Protein AF-A0A3M1GFL3-F1 (afdb_monomer)

Foldseek 3Di:
DQDPVNVLQLVLQCQQVVVQCVSPSVVSVVVSVVLCVVCDPDPDDSNVVSQVVSCVVPVDGGLEAEEEEECDVAQPRSLVRLLVSCVVCQVRLEYEYEYEYDDQPPPVCCVDPVSVVSNVSVVVSVVSSVVSCVVSHDPRHHYHYHYD

Structure (mmCIF, N/CA/C/O backbone):
data_AF-A0A3M1GFL3-F1
#
_entry.id   AF-A0A3M1GFL3-F1
#
loop_
_atom_site.group_PDB
_atom_site.id
_atom_site.type_symbol
_atom_site.label_atom_id
_atom_site.label_alt_id
_atom_site.label_comp_id
_atom_site.label_asym_id
_atom_site.label_entity_id
_atom_site.label_seq_id
_atom_site.pdbx_PDB_ins_code
_atom_site.Cartn_x
_atom_site.Cartn_y
_atom_site.Cartn_z
_atom_site.occupancy
_atom_site.B_iso_or_equiv
_atom_site.auth_seq_id
_atom_site.auth_comp_id
_atom_site.auth_asym_id
_atom_site.auth_atom_id
_atom_site.pdbx_PDB_model_num
ATOM 1 N N . MET A 1 1 ? 16.075 11.816 -3.966 1.00 51.72 1 MET A N 1
ATOM 2 C CA . MET A 1 1 ? 15.161 11.028 -4.825 1.00 51.72 1 MET A CA 1
ATOM 3 C C . MET A 1 1 ? 14.302 10.171 -3.915 1.00 51.72 1 MET A C 1
ATOM 5 O O . MET A 1 1 ? 14.871 9.517 -3.051 1.00 51.72 1 MET A O 1
ATOM 9 N N . THR A 1 2 ? 12.978 10.210 -4.059 1.00 66.69 2 THR A N 1
ATOM 10 C CA . THR A 1 2 ? 12.059 9.426 -3.220 1.00 66.69 2 THR A CA 1
ATOM 11 C C . THR A 1 2 ? 12.123 7.951 -3.616 1.00 66.69 2 THR A C 1
ATOM 13 O O . THR A 1 2 ? 11.971 7.627 -4.793 1.00 66.69 2 THR A O 1
ATOM 16 N N . THR A 1 3 ? 12.389 7.051 -2.671 1.00 82.81 3 THR A N 1
ATOM 17 C CA . THR A 1 3 ? 12.486 5.608 -2.944 1.00 82.81 3 THR A CA 1
ATOM 18 C C . THR A 1 3 ? 11.098 4.974 -3.080 1.00 82.81 3 THR A C 1
ATOM 20 O O . THR A 1 3 ? 10.107 5.496 -2.565 1.00 82.81 3 THR A O 1
ATOM 23 N N . ARG A 1 4 ? 11.003 3.804 -3.731 1.00 78.75 4 ARG A N 1
ATOM 24 C CA . ARG A 1 4 ? 9.734 3.053 -3.820 1.00 78.75 4 ARG A CA 1
ATOM 25 C C . ARG A 1 4 ? 9.141 2.737 -2.444 1.00 78.75 4 ARG A C 1
ATOM 27 O O . ARG A 1 4 ? 7.926 2.801 -2.273 1.00 78.75 4 ARG A O 1
ATOM 34 N N . ALA A 1 5 ? 10.007 2.451 -1.472 1.00 80.69 5 ALA A N 1
ATOM 35 C CA . ALA A 1 5 ? 9.620 2.222 -0.087 1.00 80.69 5 ALA A CA 1
ATOM 36 C C . ALA A 1 5 ? 9.036 3.490 0.557 1.00 80.69 5 ALA A C 1
ATOM 38 O O . ALA A 1 5 ? 8.033 3.409 1.256 1.00 80.69 5 ALA A O 1
ATOM 39 N N . GLN A 1 6 ? 9.601 4.673 0.291 1.00 85.12 6 GLN A N 1
ATOM 40 C CA . GLN A 1 6 ? 9.045 5.939 0.786 1.00 85.12 6 GLN A CA 1
ATOM 41 C C . GLN A 1 6 ? 7.652 6.220 0.208 1.00 85.12 6 GLN A C 1
ATOM 43 O O . GLN A 1 6 ? 6.753 6.598 0.954 1.00 85.12 6 GLN A O 1
ATOM 48 N N . ILE A 1 7 ? 7.435 5.959 -1.085 1.00 86.38 7 ILE A N 1
ATOM 49 C CA . ILE A 1 7 ? 6.106 6.083 -1.710 1.00 86.38 7 ILE A CA 1
ATOM 50 C C . ILE A 1 7 ? 5.105 5.122 -1.050 1.00 86.38 7 ILE A C 1
ATOM 52 O O . ILE A 1 7 ? 3.997 5.527 -0.698 1.00 86.38 7 ILE A O 1
ATOM 56 N N . ALA A 1 8 ? 5.506 3.871 -0.803 1.00 85.19 8 ALA A N 1
ATOM 57 C CA . ALA A 1 8 ? 4.661 2.902 -0.109 1.00 85.19 8 ALA A CA 1
ATOM 58 C C . ALA A 1 8 ? 4.287 3.349 1.312 1.00 85.19 8 ALA A C 1
ATOM 60 O O . ALA A 1 8 ? 3.123 3.243 1.699 1.00 85.19 8 ALA A O 1
ATOM 61 N N . ARG A 1 9 ? 5.238 3.918 2.066 1.00 89.12 9 ARG A N 1
ATOM 62 C CA . ARG A 1 9 ? 4.989 4.479 3.407 1.00 89.12 9 ARG A CA 1
ATOM 63 C C . ARG A 1 9 ? 3.979 5.631 3.362 1.00 89.12 9 ARG A C 1
ATOM 65 O O . ARG A 1 9 ? 3.076 5.666 4.194 1.00 89.12 9 ARG A O 1
ATOM 72 N N . LEU A 1 10 ? 4.073 6.526 2.376 1.00 90.50 10 LEU A N 1
ATOM 73 C CA . LEU A 1 10 ? 3.114 7.626 2.205 1.00 90.50 10 LEU A CA 1
ATOM 74 C C . LEU A 1 10 ? 1.700 7.114 1.920 1.00 90.50 10 LEU A C 1
ATOM 76 O O . LEU A 1 10 ? 0.745 7.556 2.556 1.00 90.50 10 LEU A O 1
ATOM 80 N N . HIS A 1 11 ? 1.555 6.150 1.008 1.00 88.19 11 HIS A N 1
ATOM 81 C CA . HIS A 1 11 ? 0.245 5.578 0.693 1.00 88.19 11 HIS A CA 1
ATOM 82 C C . HIS A 1 11 ? -0.341 4.753 1.841 1.00 88.19 11 HIS A C 1
ATOM 84 O O . HIS A 1 11 ? -1.561 4.752 2.005 1.00 88.19 11 HIS A O 1
ATOM 90 N N . LEU A 1 12 ? 0.493 4.100 2.654 1.00 88.00 12 LEU A N 1
ATOM 91 C CA . LEU A 1 12 ? 0.058 3.453 3.890 1.00 88.00 12 LEU A CA 1
ATOM 92 C C . LEU A 1 12 ? -0.575 4.476 4.839 1.00 88.00 12 LEU A C 1
ATOM 94 O O . LEU A 1 12 ? -1.718 4.289 5.254 1.00 88.00 12 LEU A O 1
ATOM 98 N N . VAL A 1 13 ? 0.144 5.559 5.151 1.00 88.81 13 VAL A N 1
ATOM 99 C CA . VAL A 1 13 ? -0.349 6.620 6.044 1.00 88.81 13 VAL A CA 1
ATOM 100 C C . VAL A 1 13 ? -1.623 7.240 5.478 1.00 88.81 13 VAL A C 1
ATOM 102 O O . VAL A 1 13 ? -2.620 7.330 6.186 1.00 88.81 13 VAL A O 1
ATOM 105 N N . ASN A 1 14 ? -1.627 7.579 4.188 1.00 89.75 14 ASN A N 1
ATOM 106 C CA . ASN A 1 14 ? -2.776 8.194 3.528 1.00 89.75 14 ASN A CA 1
ATOM 107 C C . ASN A 1 14 ? -4.013 7.286 3.479 1.00 89.75 14 ASN A C 1
ATOM 109 O O . ASN A 1 14 ? -5.136 7.775 3.488 1.00 89.75 14 ASN A O 1
ATOM 113 N N . SER A 1 15 ? -3.815 5.968 3.382 1.00 86.56 15 SER A N 1
ATOM 114 C CA . SER A 1 15 ? -4.928 5.017 3.336 1.00 86.56 15 SER A CA 1
ATOM 115 C C . SER A 1 15 ? -5.481 4.753 4.729 1.00 86.56 15 SER A C 1
ATOM 117 O O . SER A 1 15 ? -6.688 4.753 4.908 1.00 86.56 15 SER A O 1
ATOM 119 N N . VAL A 1 16 ? -4.615 4.525 5.720 1.00 85.69 16 VAL A N 1
ATOM 120 C CA . VAL A 1 16 ? -5.052 4.151 7.073 1.00 85.69 16 VAL A CA 1
ATOM 121 C C . VAL A 1 16 ? -5.551 5.363 7.862 1.00 85.69 16 VAL A C 1
ATOM 123 O O . VAL A 1 16 ? -6.465 5.220 8.665 1.00 85.69 16 VAL A O 1
ATOM 126 N N . LEU A 1 17 ? -4.986 6.551 7.636 1.00 87.69 17 LEU A N 1
ATOM 127 C CA . LEU A 1 17 ? -5.392 7.805 8.278 1.00 87.69 17 LEU A CA 1
ATOM 128 C C . LEU A 1 17 ? -6.171 8.712 7.315 1.00 87.69 17 LEU A C 1
ATOM 130 O O . LEU A 1 17 ? -6.073 9.934 7.410 1.00 87.69 17 LEU A O 1
ATOM 134 N N . ASP A 1 18 ? -6.952 8.126 6.404 1.00 87.38 18 ASP A N 1
ATOM 135 C CA . ASP A 1 18 ? -7.719 8.858 5.385 1.00 87.38 18 ASP A CA 1
ATOM 136 C C . ASP A 1 18 ? -8.634 9.943 5.977 1.00 87.38 18 ASP A C 1
ATOM 138 O O . ASP A 1 18 ? -8.750 11.036 5.427 1.00 87.38 18 ASP A O 1
ATOM 142 N N . HIS A 1 19 ? -9.220 9.681 7.144 1.00 84.81 19 HIS A N 1
ATOM 143 C CA . HIS A 1 19 ? -10.034 10.629 7.902 1.00 84.81 19 HIS A CA 1
ATOM 144 C C . HIS A 1 19 ? -9.272 11.884 8.366 1.00 84.81 19 HIS A C 1
ATOM 146 O O . HIS A 1 19 ? -9.906 12.904 8.623 1.00 84.81 19 HIS A O 1
ATOM 152 N N . LEU A 1 20 ? -7.939 11.824 8.487 1.00 86.19 20 LEU A N 1
ATOM 153 C CA . LEU A 1 20 ? -7.084 12.971 8.825 1.00 86.19 20 LEU A CA 1
ATOM 154 C C . LEU A 1 20 ? -6.469 13.610 7.584 1.00 86.19 20 LEU A C 1
ATOM 156 O O . LEU A 1 20 ? -6.306 14.826 7.542 1.00 86.19 20 LEU A O 1
ATOM 160 N N . THR A 1 21 ? -6.088 12.802 6.594 1.00 88.44 21 THR A N 1
ATOM 161 C CA . THR A 1 21 ? -5.393 13.300 5.403 1.00 88.44 21 THR A CA 1
ATOM 162 C C . THR A 1 21 ? -6.344 13.784 4.319 1.00 88.44 21 THR A C 1
ATOM 164 O O . THR A 1 21 ? -5.910 14.498 3.425 1.00 88.44 21 THR A O 1
ATOM 167 N N . GLY A 1 22 ? -7.617 13.380 4.329 1.00 84.56 22 GLY A N 1
ATOM 168 C CA . GLY A 1 22 ? -8.539 13.665 3.227 1.00 84.56 22 GLY A CA 1
ATOM 169 C C . GLY A 1 22 ? -8.053 13.105 1.885 1.00 84.56 22 GLY A C 1
ATOM 170 O O . GLY A 1 22 ? -8.362 13.665 0.838 1.00 84.56 22 GLY A O 1
ATOM 171 N N . HIS A 1 23 ? -7.260 12.028 1.919 1.00 82.75 23 HIS A N 1
ATOM 172 C CA . HIS A 1 23 ? -6.525 11.466 0.781 1.00 82.75 23 HIS A CA 1
ATOM 173 C C . HIS A 1 23 ? -5.380 12.338 0.217 1.00 82.75 23 HIS A C 1
ATOM 175 O O . HIS A 1 23 ? -4.830 11.997 -0.835 1.00 82.75 23 HIS A O 1
ATOM 181 N N . ASP A 1 24 ? -4.957 13.394 0.918 1.00 88.94 24 ASP A N 1
ATOM 182 C CA . ASP A 1 24 ? -3.834 14.253 0.530 1.00 88.94 24 ASP A CA 1
ATOM 183 C C . ASP A 1 24 ? -2.468 13.647 0.918 1.00 88.94 24 ASP A C 1
ATOM 185 O O . ASP A 1 24 ? -2.136 13.459 2.094 1.00 88.94 24 ASP A O 1
ATOM 189 N N . LEU A 1 25 ? -1.631 13.377 -0.093 1.00 89.00 25 LEU A N 1
ATOM 190 C CA . LEU A 1 25 ? -0.279 12.842 0.090 1.00 89.00 25 LEU A CA 1
ATOM 191 C C . LEU A 1 25 ? 0.684 13.826 0.770 1.00 89.00 25 LEU A C 1
ATOM 193 O O . LEU A 1 25 ? 1.637 13.381 1.410 1.00 89.00 25 LEU A O 1
ATOM 197 N N . TYR A 1 26 ? 0.453 15.136 0.67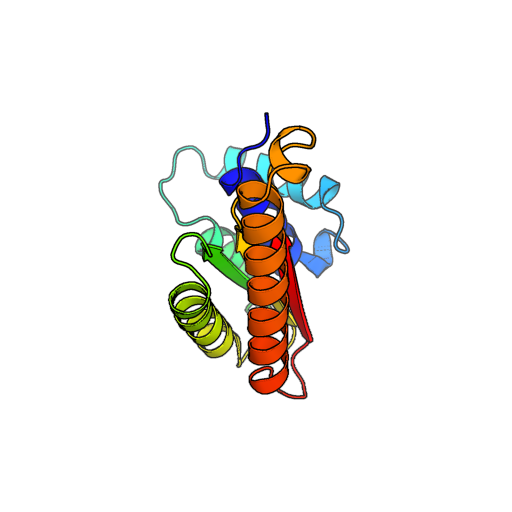0 1.00 90.62 26 TYR A N 1
ATOM 198 C CA . TYR A 1 26 ? 1.238 16.134 1.393 1.00 90.62 26 TYR A CA 1
ATOM 199 C C . TYR A 1 26 ? 0.977 16.043 2.900 1.00 90.62 26 TYR A C 1
ATOM 201 O O . TYR A 1 26 ? 1.919 15.986 3.693 1.00 90.62 26 TYR A O 1
ATOM 209 N N . LEU A 1 27 ? -0.293 15.946 3.305 1.00 90.19 27 LEU A N 1
ATOM 210 C CA . LEU A 1 27 ? -0.651 15.744 4.711 1.00 90.19 27 LEU A CA 1
ATOM 211 C C . LEU A 1 27 ? -0.158 14.388 5.219 1.00 90.19 27 LEU A C 1
ATOM 213 O O . LEU A 1 27 ? 0.383 14.307 6.323 1.00 90.19 27 LEU A O 1
ATOM 217 N N . ALA A 1 28 ? -0.254 13.343 4.395 1.00 91.75 28 ALA A N 1
ATOM 218 C CA . ALA A 1 28 ? 0.325 12.043 4.718 1.00 91.75 28 ALA A CA 1
ATOM 219 C C . ALA A 1 28 ? 1.844 12.126 4.945 1.00 91.75 28 ALA A C 1
ATOM 221 O O . ALA A 1 28 ? 2.349 11.491 5.867 1.00 91.75 28 ALA A O 1
ATOM 222 N N . ALA A 1 29 ? 2.568 12.937 4.165 1.00 90.81 29 ALA A N 1
ATOM 223 C CA . ALA A 1 29 ? 3.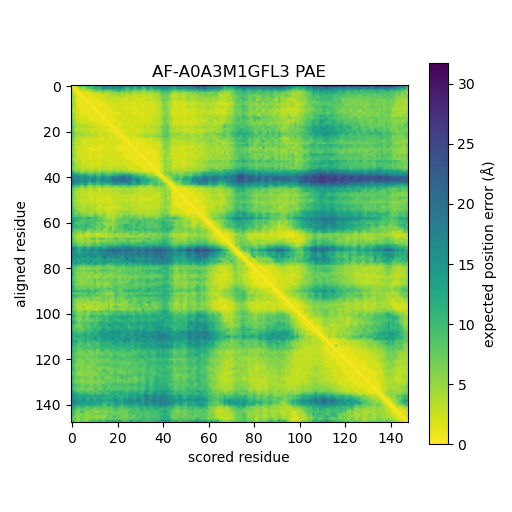997 13.165 4.369 1.00 90.81 29 ALA A CA 1
ATOM 224 C C . ALA A 1 29 ? 4.287 13.860 5.705 1.00 90.81 29 ALA A C 1
ATOM 226 O O . ALA A 1 29 ? 5.182 13.431 6.427 1.00 90.81 29 ALA A O 1
ATOM 227 N N . LYS A 1 30 ? 3.495 14.869 6.087 1.00 92.50 30 LYS A N 1
ATOM 228 C CA . LYS A 1 30 ? 3.650 15.550 7.383 1.00 92.50 30 LYS A CA 1
ATOM 229 C C . LYS A 1 30 ? 3.332 14.661 8.576 1.00 92.50 30 LYS A C 1
ATOM 231 O O . LYS A 1 30 ? 4.057 14.691 9.569 1.00 92.50 30 LYS A O 1
ATOM 236 N N . LEU A 1 31 ? 2.306 13.825 8.467 1.00 89.56 31 LEU A N 1
ATOM 237 C CA . LEU A 1 31 ? 2.023 12.818 9.486 1.00 89.56 31 LEU A CA 1
ATOM 238 C C . LEU A 1 31 ? 3.132 11.769 9.560 1.00 89.56 31 LEU A C 1
ATOM 240 O O . LEU A 1 31 ? 3.524 11.393 10.660 1.00 89.56 31 LEU A O 1
ATOM 244 N N . LEU A 1 32 ? 3.666 11.326 8.419 1.00 90.38 32 LEU A N 1
ATOM 245 C CA . LEU A 1 32 ? 4.773 10.375 8.383 1.00 90.38 32 LEU A CA 1
ATOM 246 C C . LEU A 1 32 ? 6.030 10.946 9.054 1.00 90.38 32 LEU A C 1
ATOM 248 O O . LEU A 1 32 ? 6.604 10.264 9.895 1.00 90.38 32 LEU A O 1
ATOM 252 N N . GLU A 1 33 ? 6.405 12.195 8.755 1.00 89.62 33 GLU A N 1
ATOM 253 C CA . GLU A 1 33 ? 7.514 12.901 9.419 1.00 89.62 33 GLU A CA 1
ATOM 254 C C . GLU A 1 33 ? 7.319 12.931 10.947 1.00 89.62 33 GLU A C 1
ATOM 256 O O . GLU A 1 33 ? 8.228 12.586 11.702 1.00 89.62 33 GLU A O 1
ATOM 261 N N . GLY A 1 34 ? 6.119 13.298 11.414 1.00 87.62 34 GLY A N 1
ATOM 262 C CA . GLY A 1 34 ? 5.803 13.350 12.844 1.00 87.62 34 GLY A CA 1
ATOM 263 C C . GLY A 1 34 ? 5.823 11.976 13.520 1.00 87.62 34 GLY A C 1
ATOM 264 O O . GLY A 1 34 ? 6.322 11.840 14.636 1.00 87.62 34 GLY A O 1
ATOM 265 N N . ILE A 1 35 ? 5.322 10.946 12.835 1.00 86.38 35 ILE A N 1
ATOM 266 C CA . ILE A 1 35 ? 5.361 9.557 13.301 1.00 86.38 35 ILE A CA 1
ATOM 267 C C . ILE A 1 35 ? 6.809 9.077 13.421 1.00 86.38 35 ILE A C 1
ATOM 269 O O . ILE A 1 35 ? 7.188 8.544 14.459 1.00 86.38 35 ILE A O 1
ATOM 273 N N . GLU A 1 36 ? 7.627 9.281 12.390 1.00 86.75 36 GLU A N 1
ATOM 274 C CA . GLU A 1 36 ? 9.035 8.873 12.385 1.00 86.75 36 GLU A CA 1
ATOM 275 C C . GLU A 1 36 ? 9.830 9.591 13.483 1.00 86.75 36 GLU A C 1
ATOM 277 O O . GLU A 1 36 ? 10.611 8.956 14.192 1.00 86.75 36 GLU A O 1
ATOM 282 N N . ALA A 1 37 ? 9.566 10.883 13.701 1.00 85.50 37 ALA A N 1
ATOM 283 C CA . ALA A 1 37 ? 10.173 11.646 14.788 1.00 85.50 37 ALA A CA 1
ATOM 284 C C . ALA A 1 37 ? 9.763 11.132 16.181 1.00 85.50 37 ALA A C 1
ATOM 286 O O . ALA A 1 37 ? 10.597 11.075 17.082 1.00 85.50 37 ALA A O 1
ATOM 287 N N . ALA A 1 38 ? 8.497 10.742 16.366 1.00 82.25 38 ALA A N 1
ATOM 288 C CA . ALA A 1 38 ? 7.986 10.254 17.647 1.00 82.25 38 ALA A CA 1
ATOM 289 C C . ALA A 1 38 ? 8.440 8.823 17.982 1.00 82.25 38 ALA A C 1
ATOM 291 O O . ALA A 1 38 ? 8.576 8.470 19.152 1.00 82.25 38 ALA A O 1
ATOM 292 N N . VAL A 1 39 ? 8.642 7.992 16.960 1.00 78.81 39 VAL A N 1
ATOM 293 C CA . VAL A 1 39 ? 8.965 6.563 17.095 1.00 78.81 39 VAL A CA 1
ATOM 294 C C . VAL A 1 39 ? 10.476 6.317 17.144 1.00 78.81 39 VAL A C 1
ATOM 296 O O . VAL A 1 39 ? 10.926 5.325 17.720 1.00 78.81 39 VAL A O 1
ATOM 299 N N . GLY A 1 40 ? 11.279 7.225 16.583 1.00 69.25 40 GLY A N 1
ATOM 300 C CA . GLY A 1 40 ? 12.730 7.074 16.500 1.00 69.25 40 GLY A CA 1
ATOM 301 C C . GLY A 1 40 ? 13.150 5.891 15.616 1.00 69.25 40 GLY A C 1
ATOM 302 O O . GLY A 1 40 ? 12.399 5.440 14.754 1.00 69.25 40 GLY A O 1
ATOM 303 N N . ASN A 1 41 ? 14.353 5.348 15.841 1.00 57.88 41 ASN A N 1
ATOM 304 C CA . ASN A 1 41 ? 14.913 4.213 15.081 1.00 57.88 41 ASN A CA 1
ATOM 305 C C . ASN A 1 41 ? 14.239 2.857 15.383 1.00 57.88 41 ASN A C 1
ATOM 307 O O . ASN A 1 41 ? 14.861 1.809 15.188 1.00 57.88 41 ASN A O 1
ATOM 311 N N . ALA A 1 42 ? 13.011 2.836 15.908 1.00 55.16 42 ALA A N 1
ATOM 312 C CA . ALA A 1 42 ? 12.346 1.578 16.204 1.00 55.16 42 ALA A CA 1
ATOM 313 C C . ALA A 1 42 ? 12.148 0.787 14.902 1.00 55.16 42 ALA A C 1
ATOM 315 O O . ALA A 1 42 ? 11.559 1.271 13.937 1.00 55.16 42 ALA A O 1
ATOM 316 N N . SER A 1 43 ? 12.614 -0.459 14.898 1.00 55.75 43 SER A N 1
ATOM 317 C CA . SER A 1 43 ? 12.434 -1.438 13.818 1.00 55.75 43 SER A CA 1
ATOM 318 C C . SER A 1 43 ? 10.982 -1.917 13.670 1.00 55.75 43 SER A C 1
ATOM 320 O O . SER A 1 43 ? 10.726 -2.933 13.022 1.00 55.75 43 SER A O 1
ATOM 322 N N . GLU A 1 44 ? 10.022 -1.215 14.277 1.00 64.19 44 GLU A N 1
ATOM 323 C CA . GLU A 1 44 ? 8.614 -1.568 14.198 1.00 64.19 44 GLU A CA 1
ATOM 324 C C . GLU A 1 44 ? 8.095 -1.431 12.766 1.00 64.19 44 GLU A C 1
ATOM 326 O O . GLU A 1 44 ? 8.377 -0.475 12.038 1.00 64.19 44 GLU A O 1
ATOM 331 N N . ASN A 1 45 ? 7.283 -2.409 12.372 1.00 81.19 45 ASN A N 1
ATOM 332 C CA . ASN A 1 45 ? 6.568 -2.379 11.113 1.00 81.19 45 ASN A CA 1
ATOM 333 C C . ASN A 1 45 ? 5.634 -1.160 11.102 1.00 81.19 45 ASN A C 1
ATOM 335 O O . ASN A 1 45 ? 4.646 -1.116 11.838 1.00 81.19 45 ASN A O 1
ATOM 339 N N . LEU A 1 46 ? 5.931 -0.179 10.244 1.00 82.00 46 LEU A N 1
ATOM 340 C CA . LEU A 1 46 ? 5.153 1.056 10.125 1.00 82.00 46 LEU A CA 1
ATOM 341 C C . LEU A 1 46 ? 3.648 0.781 9.954 1.00 82.00 46 LEU A C 1
ATOM 343 O O . LEU A 1 46 ? 2.831 1.530 10.479 1.00 82.00 46 LEU A O 1
ATOM 347 N N . GLY A 1 47 ? 3.266 -0.308 9.276 1.00 80.69 47 GLY A N 1
ATOM 348 C CA . GLY A 1 47 ? 1.863 -0.700 9.114 1.00 80.69 47 GLY A CA 1
ATOM 349 C C . GLY A 1 47 ? 1.150 -0.961 10.440 1.00 80.69 47 GLY A C 1
ATOM 350 O O . GLY A 1 47 ? 0.046 -0.464 10.664 1.00 80.69 47 GLY A O 1
ATOM 351 N N . GLU A 1 48 ? 1.794 -1.696 11.343 1.00 82.31 48 GLU A N 1
ATOM 352 C CA . GLU A 1 48 ? 1.258 -1.976 12.678 1.00 82.31 48 GLU A CA 1
ATOM 353 C C . GLU A 1 48 ? 1.225 -0.715 13.530 1.00 82.31 48 GLU A C 1
ATOM 355 O O . GLU A 1 48 ? 0.261 -0.467 14.257 1.00 82.31 48 GLU A O 1
ATOM 360 N N . LEU A 1 49 ? 2.253 0.121 13.407 1.00 85.44 49 LEU A N 1
ATOM 361 C CA . LEU A 1 49 ? 2.321 1.368 14.140 1.00 85.44 49 LEU A CA 1
ATOM 362 C C . LEU A 1 49 ? 1.190 2.326 13.760 1.00 85.44 49 LEU A C 1
ATOM 364 O O . LEU A 1 49 ? 0.488 2.820 14.643 1.00 85.44 49 LEU A O 1
ATOM 368 N N . VAL A 1 50 ? 0.974 2.541 12.463 1.00 85.81 50 VAL A N 1
ATOM 369 C 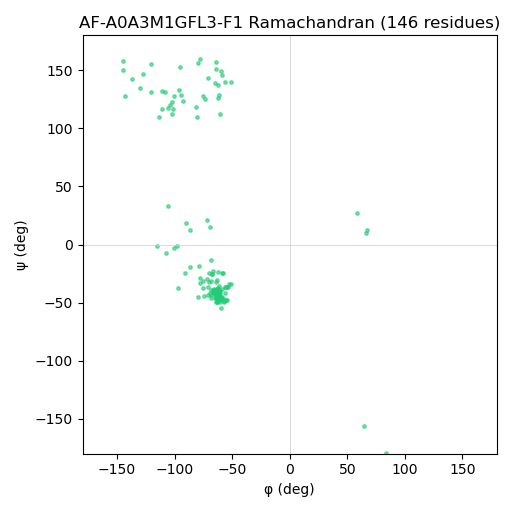CA . VAL A 1 50 ? -0.102 3.403 11.961 1.00 85.81 50 VAL A CA 1
ATOM 370 C C . VAL A 1 50 ? -1.471 2.830 12.351 1.00 85.81 50 VAL A C 1
ATOM 372 O O . VAL A 1 50 ? -2.347 3.583 12.775 1.00 85.81 50 VAL A O 1
ATOM 375 N N . ALA A 1 51 ? -1.652 1.505 12.314 1.00 83.12 51 ALA A N 1
ATOM 376 C CA . ALA A 1 51 ? -2.888 0.865 12.769 1.00 83.12 51 ALA A CA 1
ATOM 377 C C . ALA A 1 51 ? -3.144 1.064 14.276 1.00 83.12 51 ALA A C 1
ATOM 379 O O . ALA A 1 51 ? -4.269 1.370 14.679 1.00 83.12 51 ALA A O 1
ATOM 380 N N . ARG A 1 52 ? -2.110 0.940 15.119 1.00 83.69 52 ARG A N 1
ATOM 381 C CA . ARG A 1 52 ? -2.214 1.221 16.563 1.00 83.69 52 ARG A CA 1
ATOM 382 C C . ARG A 1 52 ? -2.500 2.695 16.830 1.00 83.69 52 ARG A C 1
ATOM 384 O O . ARG A 1 52 ? -3.300 3.000 17.711 1.00 83.69 52 ARG A O 1
ATOM 391 N N . LEU A 1 53 ? -1.880 3.603 16.078 1.00 84.62 53 LEU A N 1
ATOM 392 C CA . LEU A 1 53 ? -2.119 5.041 16.195 1.00 84.62 53 LEU A CA 1
ATOM 393 C C . LEU A 1 53 ? -3.565 5.389 15.828 1.00 84.62 53 LEU A C 1
ATOM 395 O O . LEU A 1 53 ? -4.236 6.062 16.605 1.00 84.62 53 LEU A O 1
ATOM 399 N N . HIS A 1 54 ? -4.084 4.842 14.726 1.00 86.44 54 HIS A N 1
ATOM 400 C CA . HIS A 1 54 ? -5.500 4.959 14.373 1.00 86.44 54 HIS A CA 1
ATOM 401 C C . HIS A 1 54 ? -6.406 4.470 15.511 1.00 86.44 54 HIS A C 1
ATOM 403 O O . HIS A 1 54 ? -7.352 5.156 15.897 1.00 86.44 54 HIS A O 1
ATOM 409 N N . HIS A 1 55 ? -6.107 3.298 16.080 1.00 85.56 55 HIS A N 1
ATOM 410 C CA . HIS A 1 55 ? -6.892 2.754 17.184 1.00 85.56 55 HIS A CA 1
ATOM 411 C C . HIS A 1 55 ? -6.881 3.658 18.420 1.00 85.56 55 HIS A C 1
ATOM 413 O O . HIS A 1 55 ? -7.928 3.860 19.026 1.00 85.56 55 HIS A O 1
ATOM 419 N N . ARG A 1 56 ? -5.734 4.253 18.766 1.00 85.62 56 ARG A N 1
ATOM 420 C CA . ARG A 1 56 ? -5.638 5.207 19.880 1.00 85.62 56 ARG A CA 1
ATOM 421 C C . ARG A 1 56 ? -6.422 6.495 19.632 1.00 85.62 56 ARG A C 1
ATOM 423 O O . ARG A 1 56 ? -7.013 7.010 20.571 1.00 85.62 56 ARG A O 1
ATOM 430 N N . LEU A 1 57 ? -6.428 7.007 18.401 1.00 83.75 57 LEU A N 1
ATOM 431 C CA . LEU A 1 57 ? -7.117 8.257 18.064 1.00 83.75 57 LEU A CA 1
ATOM 432 C C . LEU A 1 57 ? -8.637 8.096 17.976 1.00 83.75 57 LEU A C 1
ATOM 434 O O . LEU A 1 57 ? -9.368 8.997 18.372 1.00 83.75 57 LEU A O 1
ATOM 438 N N . LEU A 1 58 ? -9.114 6.962 17.456 1.00 84.56 58 LEU A N 1
ATOM 439 C CA . LEU A 1 58 ? -10.533 6.765 17.141 1.00 84.56 58 LEU A CA 1
ATOM 440 C C . LEU A 1 58 ? -11.226 5.678 17.972 1.00 84.56 58 LEU A C 1
ATOM 442 O O . LEU A 1 58 ? -12.408 5.415 17.762 1.00 84.56 58 LEU A O 1
ATOM 446 N N . GLY A 1 59 ? -10.511 4.994 18.867 1.00 83.88 59 GLY A N 1
ATOM 447 C CA . GLY A 1 59 ? -11.055 3.912 19.697 1.00 83.88 59 GLY A CA 1
ATOM 448 C C . GLY A 1 59 ? -11.484 2.661 18.918 1.00 83.88 59 GLY A C 1
ATOM 449 O O . GLY A 1 59 ? -12.129 1.777 19.473 1.00 83.88 59 GLY A O 1
ATOM 450 N N . ARG A 1 60 ? -11.148 2.561 17.624 1.00 81.00 60 ARG A N 1
ATOM 451 C CA . ARG A 1 60 ? -11.593 1.485 16.720 1.00 81.00 60 ARG A CA 1
ATOM 452 C C . ARG A 1 60 ? -10.530 1.100 15.697 1.00 81.00 60 ARG A C 1
ATOM 454 O O . ARG A 1 60 ? -9.610 1.872 15.428 1.00 81.00 60 ARG A O 1
ATOM 461 N N . ALA A 1 61 ? -10.633 -0.110 15.154 1.00 76.12 61 ALA A N 1
ATOM 462 C CA . ALA A 1 61 ? -9.744 -0.565 14.089 1.00 76.12 61 ALA A CA 1
ATOM 463 C C . ALA A 1 61 ? -9.929 0.287 12.815 1.00 76.12 61 ALA A C 1
ATOM 465 O O . ALA A 1 61 ? -11.030 0.797 12.588 1.00 76.12 61 ALA A O 1
ATOM 466 N N . PRO A 1 62 ? -8.882 0.448 11.986 1.00 78.50 62 PRO A N 1
ATOM 467 C CA . PRO A 1 62 ? -9.000 1.162 10.722 1.00 78.50 62 PRO A CA 1
ATOM 468 C C . PRO A 1 62 ? -9.999 0.482 9.789 1.00 78.50 62 PRO A C 1
ATOM 470 O O . PRO A 1 62 ? -9.920 -0.722 9.533 1.00 78.50 62 PRO A O 1
ATOM 473 N N . GLU A 1 63 ? -10.934 1.281 9.275 1.00 79.12 63 GLU A N 1
ATOM 474 C CA . GLU A 1 63 ? -11.896 0.855 8.253 1.00 79.12 63 GLU A CA 1
ATOM 475 C C . GLU A 1 63 ? -11.205 0.640 6.897 1.00 79.12 63 GLU A C 1
ATOM 477 O O . GLU A 1 63 ? -11.673 -0.142 6.068 1.00 79.12 63 GLU A O 1
ATOM 482 N N . ALA A 1 64 ? -10.070 1.309 6.685 1.00 81.69 64 ALA A N 1
ATOM 483 C CA . ALA A 1 64 ? -9.268 1.207 5.482 1.00 81.69 64 ALA A CA 1
ATOM 484 C C . ALA A 1 64 ? -8.112 0.199 5.632 1.00 81.69 64 ALA A C 1
ATOM 486 O O . ALA A 1 64 ? -7.366 0.190 6.612 1.00 81.69 64 ALA A O 1
ATOM 487 N N . GLY A 1 65 ? -7.961 -0.667 4.634 1.00 83.38 65 GLY A N 1
ATOM 488 C CA . GLY A 1 65 ? -6.869 -1.615 4.475 1.00 83.38 65 GLY A CA 1
ATOM 489 C C . GLY A 1 65 ? -5.762 -1.074 3.585 1.00 83.38 65 GLY A C 1
ATOM 490 O O . GLY A 1 65 ? -6.002 -0.276 2.680 1.00 83.38 65 GLY A O 1
ATOM 491 N N . PHE A 1 66 ? -4.547 -1.562 3.813 1.00 86.62 66 PH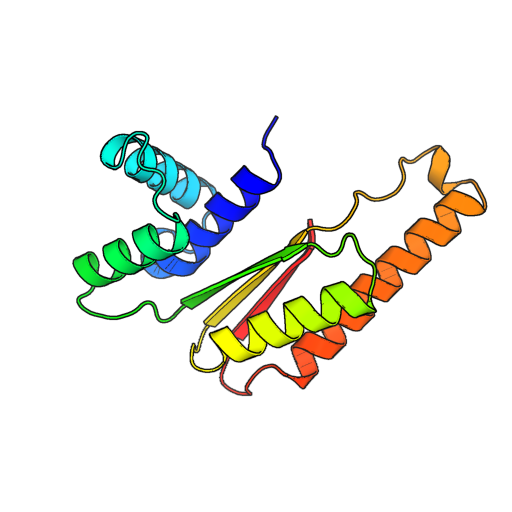E A N 1
ATOM 492 C CA . PHE A 1 66 ? -3.405 -1.298 2.952 1.00 86.62 66 PHE A CA 1
ATOM 493 C C . PHE A 1 66 ? -2.604 -2.581 2.723 1.00 86.62 66 PHE A C 1
ATOM 495 O O . PHE A 1 66 ? -2.436 -3.392 3.638 1.00 86.62 66 PHE A O 1
ATOM 502 N N . ALA A 1 67 ? -2.095 -2.763 1.508 1.00 85.44 67 ALA A N 1
ATOM 503 C CA . ALA A 1 67 ? -1.076 -3.757 1.201 1.00 85.44 67 ALA A CA 1
ATOM 504 C C . ALA A 1 67 ? -0.116 -3.230 0.134 1.00 85.44 67 ALA A C 1
ATOM 506 O O . ALA A 1 67 ? -0.511 -2.460 -0.738 1.00 85.44 67 ALA A O 1
ATOM 507 N N . TRP A 1 68 ? 1.129 -3.691 0.192 1.00 84.19 68 TRP A N 1
ATOM 508 C CA . TRP A 1 68 ? 2.146 -3.431 -0.816 1.00 84.19 68 TRP A CA 1
ATOM 509 C C . TRP A 1 68 ? 2.621 -4.767 -1.394 1.00 84.19 68 TRP A C 1
ATOM 511 O O . TRP A 1 68 ? 2.884 -5.701 -0.634 1.00 84.19 68 TRP A O 1
ATOM 521 N N . CYS A 1 69 ? 2.660 -4.864 -2.721 1.00 80.81 69 CYS A N 1
ATOM 522 C CA . CYS A 1 69 ? 3.110 -6.036 -3.469 1.00 80.81 69 CYS A CA 1
ATOM 523 C C . CYS A 1 69 ? 4.172 -5.628 -4.492 1.00 80.81 69 CYS A C 1
ATOM 525 O O . CYS A 1 69 ? 4.078 -4.547 -5.084 1.00 80.81 69 CYS A O 1
ATOM 527 N N . GLU A 1 70 ? 5.131 -6.511 -4.754 1.00 76.19 70 GLU A N 1
ATOM 528 C CA . GLU A 1 70 ? 6.125 -6.315 -5.808 1.00 76.19 70 GLU A CA 1
ATOM 529 C C . GLU A 1 70 ? 5.789 -7.200 -7.010 1.00 76.19 70 GLU A C 1
ATOM 531 O O . GLU A 1 70 ? 5.724 -8.423 -6.924 1.00 76.19 70 GLU A O 1
ATOM 536 N N . ALA A 1 71 ? 5.566 -6.588 -8.173 1.00 70.38 71 ALA A N 1
ATOM 537 C CA . ALA A 1 71 ? 5.243 -7.313 -9.400 1.00 70.38 71 ALA A CA 1
ATOM 538 C C . ALA A 1 71 ? 6.488 -7.708 -10.217 1.00 70.38 71 ALA A C 1
ATOM 540 O O . ALA A 1 71 ? 6.379 -7.982 -11.413 1.00 70.38 71 ALA A O 1
ATOM 541 N N . GLU A 1 72 ? 7.675 -7.720 -9.603 1.00 61.09 72 GLU A N 1
ATOM 542 C CA . GLU A 1 72 ? 8.947 -7.945 -10.306 1.00 61.09 72 GLU A CA 1
ATOM 543 C C . GLU A 1 72 ? 9.085 -9.368 -10.871 1.00 61.09 72 GLU A C 1
ATOM 545 O O . GLU A 1 72 ? 9.754 -9.567 -11.882 1.00 61.09 72 GLU A O 1
ATOM 550 N N . ALA A 1 73 ? 8.389 -10.351 -10.294 1.00 54.69 73 ALA A N 1
ATOM 551 C CA . ALA A 1 73 ? 8.435 -11.752 -10.721 1.00 54.69 73 ALA A CA 1
ATOM 552 C C . ALA A 1 73 ? 7.442 -12.106 -11.857 1.00 54.69 73 ALA A C 1
ATOM 554 O O . ALA A 1 73 ? 7.220 -13.280 -12.161 1.00 54.69 73 ALA A O 1
ATOM 555 N N . GLY A 1 74 ? 6.841 -11.105 -12.507 1.00 58.66 74 GLY A N 1
ATOM 556 C CA . GLY A 1 74 ? 5.893 -11.299 -13.606 1.00 58.66 74 GLY A CA 1
ATOM 557 C C . GLY A 1 74 ? 4.448 -11.577 -13.155 1.00 58.66 74 GLY A C 1
ATOM 558 O O . GLY A 1 74 ? 4.146 -11.602 -11.956 1.00 58.66 74 GLY A O 1
ATOM 559 N N . PRO A 1 75 ? 3.517 -11.783 -14.110 1.00 61.28 75 PRO A N 1
ATOM 560 C CA . PRO A 1 75 ? 2.076 -11.733 -13.849 1.00 61.28 75 PRO A CA 1
ATOM 561 C C . PRO A 1 75 ? 1.581 -12.772 -12.838 1.00 61.28 75 PRO A C 1
ATOM 563 O O . PRO A 1 75 ? 0.679 -12.489 -12.053 1.00 61.28 75 PRO A O 1
ATOM 566 N N . LEU A 1 76 ? 2.165 -13.976 -12.834 1.00 58.78 76 LEU A N 1
ATOM 567 C CA . LEU A 1 76 ? 1.723 -15.083 -11.977 1.00 58.78 76 LEU A CA 1
ATOM 568 C C . LEU A 1 76 ? 2.054 -14.852 -10.496 1.00 58.78 76 LEU A C 1
ATOM 570 O O . LEU A 1 76 ? 1.200 -15.075 -9.638 1.00 58.78 76 LEU A O 1
ATOM 574 N N . PHE A 1 77 ? 3.260 -14.369 -10.197 1.00 59.84 77 PHE A N 1
ATOM 575 C CA . PHE A 1 77 ? 3.695 -14.093 -8.826 1.00 59.84 77 PHE A CA 1
ATOM 576 C C . PHE A 1 77 ? 3.033 -12.834 -8.270 1.00 59.84 77 PHE A C 1
ATOM 578 O O . PHE A 1 77 ? 2.465 -12.873 -7.178 1.00 59.84 77 PHE A O 1
ATOM 585 N N . ALA A 1 78 ? 2.977 -11.770 -9.078 1.00 66.38 78 ALA A N 1
ATOM 586 C CA . ALA A 1 78 ? 2.228 -10.563 -8.745 1.00 66.38 78 ALA A CA 1
ATOM 587 C C . ALA A 1 78 ? 0.755 -10.886 -8.447 1.00 66.38 78 ALA A C 1
ATOM 589 O O . ALA A 1 78 ? 0.158 -10.322 -7.532 1.00 66.38 78 ALA A O 1
ATOM 590 N N . ARG A 1 79 ? 0.167 -11.849 -9.173 1.00 72.56 79 ARG A N 1
ATOM 591 C CA . ARG A 1 79 ? -1.199 -12.319 -8.934 1.00 72.56 79 ARG A CA 1
ATOM 592 C C . ARG A 1 79 ? -1.332 -13.079 -7.617 1.00 72.56 79 ARG A C 1
ATOM 594 O O . ARG A 1 79 ? -2.308 -12.847 -6.915 1.00 72.56 79 ARG A O 1
ATOM 601 N N . ALA A 1 80 ? -0.407 -13.966 -7.257 1.00 80.31 80 ALA A N 1
ATOM 602 C CA . ALA A 1 80 ? -0.482 -14.698 -5.988 1.00 80.31 80 ALA A CA 1
ATOM 603 C C . ALA A 1 80 ? -0.384 -13.757 -4.773 1.00 80.31 80 ALA A C 1
ATOM 605 O O . ALA A 1 80 ? -1.183 -13.870 -3.835 1.00 80.31 80 ALA A O 1
ATOM 606 N N . GLU A 1 81 ? 0.537 -12.792 -4.814 1.00 81.06 81 GLU A N 1
ATOM 607 C CA . GLU A 1 81 ? 0.654 -11.763 -3.778 1.00 81.06 81 GLU A CA 1
ATOM 608 C C . GLU A 1 81 ? -0.573 -10.857 -3.731 1.00 81.06 81 GLU A C 1
ATOM 610 O O . GLU A 1 81 ? -1.126 -10.647 -2.651 1.00 81.06 81 GLU A O 1
ATOM 615 N N . LEU A 1 82 ? -1.054 -10.391 -4.889 1.00 81.31 82 LEU A N 1
ATOM 616 C CA . LEU A 1 82 ? -2.253 -9.562 -4.989 1.00 81.31 82 LEU A CA 1
ATOM 617 C C . LEU A 1 82 ? -3.480 -10.290 -4.436 1.00 81.31 82 LEU A C 1
ATOM 619 O O . LEU A 1 82 ? -4.213 -9.731 -3.628 1.00 81.31 82 LEU A O 1
ATOM 623 N N . LEU A 1 83 ? -3.700 -11.551 -4.812 1.00 82.88 83 LEU A N 1
ATOM 624 C CA . LEU A 1 83 ? -4.815 -12.348 -4.296 1.00 82.88 83 LEU A CA 1
ATOM 625 C C . LEU A 1 83 ? -4.703 -12.561 -2.786 1.00 82.88 83 LEU A C 1
ATOM 627 O O . LEU A 1 83 ? -5.709 -12.504 -2.079 1.00 82.88 83 LEU A O 1
ATOM 631 N N . SER A 1 84 ? -3.490 -12.773 -2.279 1.00 85.25 84 SER A N 1
ATOM 632 C CA . SER A 1 84 ? -3.241 -12.886 -0.841 1.00 85.25 84 SER A CA 1
ATOM 633 C C . SER A 1 84 ? -3.517 -11.564 -0.122 1.00 85.25 84 SER A C 1
ATOM 635 O O . SER A 1 84 ? -4.150 -11.555 0.933 1.00 85.25 84 SER A O 1
ATOM 637 N N . ALA A 1 85 ? -3.107 -10.439 -0.706 1.00 84.38 85 ALA A N 1
ATOM 638 C CA . ALA A 1 85 ? -3.371 -9.103 -0.192 1.00 84.38 85 ALA A CA 1
ATOM 639 C C . ALA A 1 85 ? -4.870 -8.772 -0.190 1.00 84.38 85 ALA A C 1
ATOM 641 O O . ALA A 1 85 ? -5.370 -8.282 0.823 1.00 84.38 85 ALA A O 1
ATOM 642 N N . ILE A 1 86 ? -5.594 -9.104 -1.262 1.00 82.44 86 ILE A N 1
ATOM 643 C CA . ILE A 1 86 ? -7.053 -8.963 -1.346 1.00 82.44 86 ILE A CA 1
ATOM 644 C C . ILE A 1 86 ? -7.713 -9.808 -0.260 1.00 82.44 86 ILE A C 1
ATOM 646 O O . ILE A 1 86 ? -8.510 -9.288 0.509 1.00 82.44 86 ILE A O 1
ATOM 650 N N . ARG A 1 87 ? -7.342 -11.086 -0.125 1.00 84.25 87 ARG A N 1
ATOM 651 C CA . ARG A 1 87 ? -7.904 -11.981 0.899 1.00 84.25 87 ARG A CA 1
ATOM 652 C C . ARG A 1 87 ? -7.684 -11.466 2.319 1.00 84.25 87 ARG A C 1
ATOM 654 O O . ARG A 1 87 ? -8.624 -11.460 3.105 1.00 84.25 87 ARG A O 1
ATOM 661 N N . ARG A 1 88 ? -6.473 -10.999 2.639 1.00 83.88 88 ARG A N 1
ATOM 662 C CA . ARG A 1 88 ? -6.156 -10.422 3.959 1.00 83.88 88 ARG A CA 1
ATOM 663 C C . ARG A 1 88 ? -6.949 -9.150 4.256 1.00 83.88 88 ARG A C 1
ATOM 665 O O . ARG A 1 88 ? -7.234 -8.875 5.416 1.00 83.88 88 ARG A O 1
ATOM 672 N N . ASN A 1 89 ? -7.288 -8.377 3.228 1.00 81.38 89 ASN A N 1
ATOM 673 C CA . ASN A 1 89 ? -8.002 -7.112 3.373 1.00 81.38 89 ASN A CA 1
ATOM 674 C C . ASN A 1 89 ? -9.506 -7.206 3.067 1.00 81.38 89 ASN A C 1
ATOM 676 O O . ASN A 1 89 ? -10.213 -6.227 3.267 1.00 81.38 89 ASN A O 1
ATOM 680 N N . ALA A 1 90 ? -10.017 -8.367 2.651 1.00 77.31 90 ALA A N 1
ATOM 681 C CA . ALA A 1 90 ? -11.422 -8.575 2.304 1.00 77.31 90 ALA A CA 1
ATOM 682 C C . ALA A 1 90 ? -12.433 -8.146 3.391 1.00 77.31 90 ALA A C 1
ATOM 684 O O . ALA A 1 90 ? -13.500 -7.657 3.022 1.00 77.31 90 ALA A O 1
ATOM 685 N N . PRO A 1 91 ? -12.138 -8.263 4.706 1.00 78.94 91 PRO A N 1
ATOM 686 C CA . PRO A 1 91 ? -13.042 -7.765 5.745 1.00 78.94 91 PRO A CA 1
ATOM 687 C C . PRO A 1 91 ? -13.172 -6.234 5.800 1.00 78.94 91 PRO A C 1
ATOM 689 O O . PRO A 1 91 ? -14.055 -5.731 6.491 1.00 78.94 91 PRO A O 1
ATOM 692 N N . ARG A 1 92 ? -12.286 -5.481 5.133 1.00 80.25 92 ARG A N 1
ATOM 693 C CA . ARG A 1 92 ? -12.220 -4.019 5.224 1.00 80.25 92 ARG A CA 1
ATOM 694 C C . ARG A 1 92 ? -13.030 -3.359 4.097 1.00 80.25 92 ARG A C 1
ATOM 696 O O . ARG A 1 92 ? -12.818 -3.687 2.927 1.00 80.25 92 ARG A O 1
ATOM 703 N N . PRO A 1 93 ? -13.935 -2.409 4.406 1.00 78.12 93 PRO A N 1
ATOM 704 C CA . PRO A 1 93 ? -14.794 -1.758 3.411 1.00 78.12 93 PRO A CA 1
ATOM 705 C C . PRO A 1 93 ? -14.033 -0.887 2.406 1.00 78.12 93 PRO A C 1
ATOM 707 O O . PRO A 1 93 ? -14.527 -0.638 1.309 1.00 78.12 93 PRO A O 1
ATOM 710 N N . ARG A 1 94 ? -12.830 -0.420 2.741 1.00 81.25 94 ARG A N 1
ATOM 711 C CA . ARG A 1 94 ? -11.950 0.305 1.819 1.00 81.25 94 ARG A CA 1
ATOM 712 C C . ARG A 1 94 ? -10.581 -0.338 1.875 1.00 81.25 94 ARG A C 1
ATOM 714 O O . ARG A 1 94 ? -10.110 -0.638 2.960 1.00 81.25 94 ARG A O 1
ATOM 721 N N . THR A 1 95 ? -9.943 -0.594 0.745 1.00 84.44 95 THR A N 1
ATOM 722 C CA . THR A 1 95 ? -8.602 -1.180 0.703 1.00 84.44 95 THR A CA 1
ATOM 723 C C . THR A 1 95 ? -7.804 -0.572 -0.437 1.00 84.44 95 THR A C 1
ATOM 725 O O . THR A 1 95 ? -8.232 -0.611 -1.587 1.00 84.44 95 THR A O 1
ATOM 728 N N . THR A 1 96 ? -6.607 -0.087 -0.129 1.00 85.06 96 THR A N 1
ATOM 729 C CA . THR A 1 96 ? -5.619 0.326 -1.128 1.00 85.06 96 THR A CA 1
ATOM 730 C C . THR A 1 96 ? -4.553 -0.756 -1.253 1.00 85.06 96 THR A C 1
ATOM 732 O O . THR A 1 96 ? -3.893 -1.099 -0.274 1.00 85.06 96 THR A O 1
ATOM 735 N N . ILE A 1 97 ? -4.356 -1.295 -2.453 1.00 85.19 97 ILE A N 1
ATOM 736 C CA . ILE A 1 97 ? -3.233 -2.182 -2.759 1.00 85.19 97 ILE A CA 1
ATOM 737 C C . ILE A 1 97 ? -2.290 -1.445 -3.698 1.00 85.19 97 ILE A C 1
ATOM 739 O O . ILE A 1 97 ? -2.640 -1.096 -4.824 1.00 85.19 97 ILE A O 1
ATOM 743 N N . LEU A 1 98 ? -1.080 -1.209 -3.217 1.00 85.56 98 LEU A N 1
ATOM 744 C CA . LEU A 1 98 ? -0.018 -0.596 -3.984 1.00 85.56 98 LEU A CA 1
ATOM 745 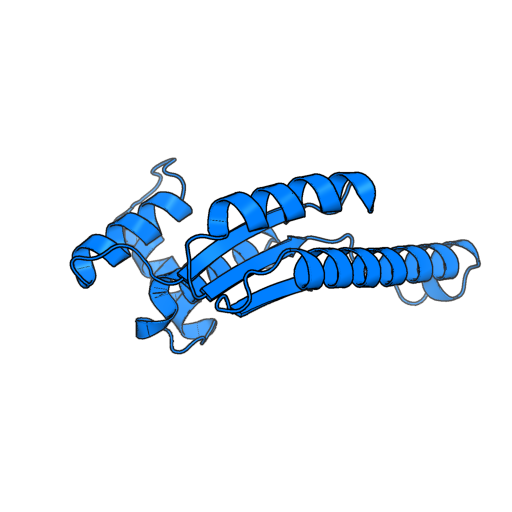C C . LEU A 1 98 ? 0.820 -1.702 -4.636 1.00 85.56 98 LEU A C 1
ATOM 747 O O . LEU A 1 98 ? 1.337 -2.583 -3.952 1.00 85.56 98 LEU A O 1
ATOM 751 N N . VAL A 1 99 ? 0.947 -1.666 -5.958 1.00 83.19 99 VAL A N 1
ATOM 752 C CA . VAL A 1 99 ? 1.687 -2.655 -6.744 1.00 83.19 99 VAL A CA 1
ATOM 753 C C . VAL A 1 99 ? 2.897 -1.968 -7.365 1.00 83.19 99 VAL A C 1
ATOM 755 O O . VAL A 1 99 ? 2.755 -1.152 -8.275 1.00 83.19 99 VAL A O 1
ATOM 758 N N . ALA A 1 100 ? 4.089 -2.301 -6.872 1.00 82.19 100 ALA A N 1
ATOM 759 C CA . ALA A 1 100 ? 5.335 -1.820 -7.454 1.00 82.19 100 ALA A CA 1
ATOM 760 C C . ALA A 1 100 ? 5.616 -2.578 -8.750 1.00 82.19 100 ALA A C 1
ATOM 762 O O . ALA A 1 100 ? 5.622 -3.811 -8.760 1.00 82.19 100 ALA A O 1
ATOM 763 N N . GLN A 1 101 ? 5.856 -1.852 -9.839 1.00 76.81 101 GLN A N 1
ATOM 764 C CA . GLN A 1 101 ? 6.213 -2.435 -11.126 1.00 76.81 101 GLN A CA 1
ATOM 765 C C . GLN A 1 101 ? 7.582 -1.937 -11.600 1.00 76.81 101 GLN A C 1
ATOM 767 O O . GLN A 1 101 ? 8.046 -0.857 -11.213 1.00 76.81 101 GLN A O 1
ATOM 772 N N . PRO A 1 102 ? 8.276 -2.711 -12.454 1.00 72.88 102 PRO A N 1
ATOM 773 C CA . PRO A 1 102 ? 9.439 -2.190 -13.149 1.00 72.88 102 PRO A CA 1
ATOM 774 C C . PRO A 1 102 ? 9.060 -0.926 -13.943 1.00 72.88 102 PRO A C 1
ATOM 776 O O . PRO A 1 102 ? 7.973 -0.873 -14.537 1.00 72.88 102 PRO A O 1
ATOM 779 N N . PRO A 1 103 ? 9.931 0.104 -13.952 1.00 75.88 103 PRO A N 1
ATOM 780 C CA . PRO A 1 103 ? 9.662 1.329 -14.688 1.00 75.88 103 PRO A CA 1
ATOM 781 C C . PRO A 1 103 ? 9.496 1.008 -16.177 1.00 75.88 103 PRO A C 1
ATOM 783 O O . PRO A 1 103 ? 10.132 0.075 -16.683 1.00 75.88 103 PRO A O 1
ATOM 786 N N . PRO A 1 104 ? 8.668 1.775 -16.906 1.00 78.06 104 PRO A N 1
ATOM 787 C CA . PRO A 1 104 ? 8.533 1.564 -18.334 1.00 78.06 104 PRO A CA 1
ATOM 788 C C . PRO A 1 104 ? 9.901 1.727 -19.014 1.00 78.06 104 PRO A C 1
ATOM 790 O O . PRO A 1 104 ? 10.698 2.575 -18.590 1.00 78.06 104 PRO A O 1
ATOM 793 N N . PRO A 1 105 ? 10.184 0.967 -20.088 1.00 79.56 105 PRO A N 1
ATOM 794 C CA . PRO A 1 105 ? 11.411 1.127 -20.848 1.00 79.56 105 PRO A CA 1
ATOM 795 C C . PRO A 1 105 ? 11.609 2.599 -21.242 1.00 79.56 105 PRO A C 1
ATOM 797 O O . PRO A 1 105 ? 10.644 3.283 -21.614 1.00 79.56 105 PRO A O 1
ATOM 800 N N . PRO A 1 106 ? 12.845 3.118 -21.175 1.00 82.94 106 PRO A N 1
ATOM 801 C CA . PRO A 1 106 ? 13.112 4.504 -21.515 1.00 82.94 106 PRO A CA 1
ATOM 802 C C . PRO A 1 106 ? 12.816 4.784 -22.999 1.00 82.94 106 PRO A C 1
ATOM 804 O O . PRO A 1 106 ? 12.853 3.860 -23.821 1.00 82.94 106 PRO A O 1
ATOM 807 N N . PRO A 1 107 ? 12.550 6.049 -23.381 1.00 83.44 107 PRO A N 1
ATOM 808 C CA . PRO A 1 107 ? 12.033 6.395 -24.708 1.00 83.44 107 PRO A CA 1
ATOM 809 C C . PRO A 1 107 ? 12.864 5.855 -25.880 1.00 83.44 107 PRO A C 1
ATOM 811 O O . PRO A 1 107 ? 12.305 5.422 -26.888 1.00 83.44 107 PRO A O 1
ATOM 814 N N . TRP A 1 108 ? 14.192 5.825 -25.743 1.00 81.56 108 TRP A N 1
ATOM 815 C CA . TRP A 1 108 ? 15.092 5.308 -26.778 1.00 81.56 108 TRP A CA 1
ATOM 816 C C . TRP A 1 108 ? 14.994 3.785 -26.949 1.00 81.56 108 TRP A C 1
ATOM 818 O O . TRP A 1 108 ? 15.101 3.287 -28.069 1.00 81.56 108 TRP A O 1
ATOM 828 N N . LEU A 1 109 ? 14.713 3.037 -25.875 1.00 81.06 109 LEU A N 1
ATOM 829 C CA . LEU A 1 109 ? 14.505 1.589 -25.938 1.00 81.06 109 LEU A CA 1
ATOM 830 C C . LEU A 1 109 ? 13.113 1.229 -26.465 1.00 81.06 109 LEU A C 1
ATOM 832 O O . LEU A 1 109 ? 12.990 0.208 -27.141 1.00 81.06 109 LEU A O 1
ATOM 836 N N . ARG A 1 110 ? 12.091 2.075 -26.264 1.00 80.88 110 ARG A N 1
ATOM 837 C CA . ARG A 1 110 ? 10.714 1.841 -26.759 1.00 80.88 110 ARG A CA 1
ATOM 838 C C . ARG A 1 110 ? 10.621 1.663 -28.275 1.00 80.88 110 ARG A C 1
ATOM 840 O O . ARG A 1 110 ? 9.693 1.030 -28.763 1.00 80.88 110 ARG A O 1
ATOM 847 N N . ARG A 1 111 ? 11.575 2.206 -29.039 1.00 80.25 111 ARG A N 1
ATOM 848 C CA . ARG A 1 111 ? 11.618 2.068 -30.507 1.00 80.25 111 ARG A CA 1
ATOM 849 C C . ARG A 1 111 ? 12.159 0.714 -30.972 1.00 80.25 111 ARG A C 1
ATOM 851 O O . ARG A 1 111 ? 11.921 0.321 -32.115 1.00 80.25 111 ARG A O 1
ATOM 858 N N . THR A 1 112 ? 12.855 -0.009 -30.099 1.00 88.88 112 THR A N 1
ATOM 859 C CA . THR A 1 112 ? 13.393 -1.341 -30.395 1.00 88.88 112 THR A CA 1
ATOM 860 C C . THR A 1 112 ? 12.303 -2.408 -30.285 1.00 88.88 112 THR A C 1
ATOM 862 O O . THR A 1 112 ? 11.329 -2.2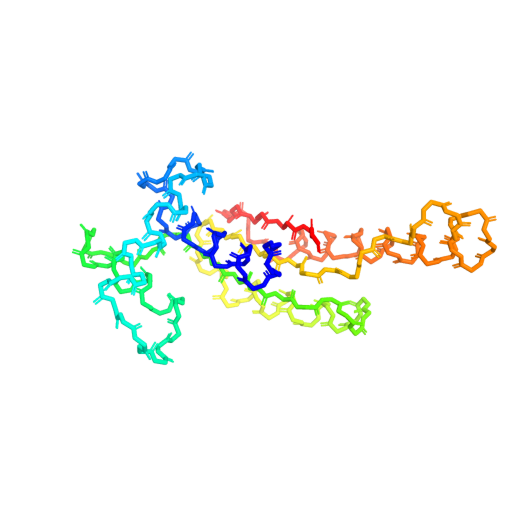42 -29.549 1.00 88.88 112 THR A O 1
ATOM 865 N N . LYS A 1 113 ? 12.475 -3.546 -30.976 1.00 87.38 113 LYS A N 1
ATOM 866 C CA . LYS A 1 113 ? 11.562 -4.698 -30.846 1.00 87.38 113 LYS A CA 1
ATOM 867 C C . LYS A 1 113 ? 11.449 -5.157 -29.385 1.00 87.38 113 LYS A C 1
ATOM 869 O O . LYS A 1 113 ? 10.347 -5.400 -28.909 1.00 87.38 113 LYS A O 1
ATOM 874 N N . ARG A 1 114 ? 12.579 -5.196 -28.667 1.00 83.62 114 ARG A N 1
ATOM 875 C CA . ARG A 1 114 ? 12.652 -5.606 -27.257 1.00 83.62 114 ARG A CA 1
ATOM 876 C C . ARG A 1 114 ? 11.931 -4.631 -26.320 1.00 83.62 114 ARG A C 1
ATOM 878 O O . ARG A 1 114 ? 11.227 -5.074 -25.426 1.00 83.62 114 ARG A O 1
ATOM 885 N N . GLY A 1 115 ? 12.059 -3.321 -26.536 1.00 82.69 115 GLY A N 1
ATOM 886 C CA . GLY A 1 115 ? 11.358 -2.328 -25.716 1.00 82.69 115 GLY A CA 1
ATOM 887 C C . GLY A 1 115 ? 9.852 -2.281 -25.967 1.00 82.69 115 GLY A C 1
ATOM 888 O O . GLY A 1 115 ? 9.100 -2.129 -25.012 1.00 82.69 115 GLY A O 1
ATOM 889 N N . ARG A 1 116 ? 9.393 -2.472 -27.215 1.00 84.81 116 ARG A N 1
ATOM 890 C CA . ARG A 1 116 ? 7.954 -2.625 -27.504 1.00 84.81 116 ARG A CA 1
ATOM 891 C C . ARG A 1 116 ? 7.366 -3.862 -26.832 1.00 84.81 116 ARG A C 1
ATOM 893 O O . ARG A 1 116 ? 6.285 -3.776 -26.266 1.00 84.81 116 ARG A O 1
ATOM 900 N N . GLN A 1 117 ? 8.093 -4.979 -26.878 1.00 84.38 117 GLN A N 1
ATOM 901 C CA . GLN A 1 117 ? 7.687 -6.219 -26.222 1.00 84.38 117 GLN A CA 1
ATOM 902 C C . GLN A 1 117 ? 7.560 -6.031 -24.703 1.00 84.38 117 GLN A C 1
ATOM 904 O O . GLN A 1 117 ? 6.525 -6.361 -24.140 1.00 84.38 117 GLN A O 1
ATOM 909 N N . ALA A 1 118 ? 8.558 -5.415 -24.063 1.00 80.19 118 ALA A N 1
ATOM 910 C CA . ALA A 1 118 ? 8.526 -5.151 -22.624 1.00 80.19 118 ALA A CA 1
ATOM 911 C C . ALA A 1 118 ? 7.373 -4.213 -22.210 1.00 80.19 118 ALA A C 1
ATOM 913 O O . ALA A 1 118 ? 6.753 -4.414 -21.169 1.00 80.19 118 ALA A O 1
ATOM 914 N N . GLU A 1 119 ? 7.057 -3.196 -23.022 1.00 83.44 119 GLU A N 1
ATOM 915 C CA . GLU A 1 119 ? 5.904 -2.319 -22.771 1.00 83.44 119 GLU A CA 1
ATOM 916 C C . GLU A 1 119 ? 4.575 -3.079 -22.900 1.00 83.44 119 GLU A C 1
ATOM 918 O O . GLU A 1 119 ? 3.694 -2.915 -22.058 1.00 83.44 119 GLU A O 1
ATOM 923 N N . ALA A 1 120 ? 4.438 -3.934 -23.918 1.00 83.94 120 ALA A N 1
ATOM 924 C CA . ALA A 1 120 ? 3.244 -4.753 -24.115 1.00 83.94 120 ALA A CA 1
ATOM 925 C C . ALA A 1 120 ? 3.040 -5.752 -22.963 1.00 83.94 120 ALA A C 1
ATOM 927 O O . ALA A 1 120 ? 1.948 -5.821 -22.405 1.00 83.94 120 ALA A O 1
ATOM 928 N N . GLU A 1 121 ? 4.098 -6.453 -22.545 1.00 82.00 121 GLU A N 1
ATOM 929 C CA . GLU A 1 121 ? 4.075 -7.379 -21.402 1.00 82.00 121 GLU A CA 1
ATOM 930 C C . GLU A 1 121 ? 3.696 -6.666 -20.097 1.00 82.00 121 GLU A C 1
ATOM 932 O O . GLU A 1 121 ? 2.909 -7.178 -19.295 1.00 82.00 121 GLU A O 1
ATOM 937 N N . ARG A 1 122 ? 4.202 -5.444 -19.890 1.00 80.88 122 ARG A N 1
ATOM 938 C CA . ARG A 1 122 ? 3.831 -4.604 -18.747 1.00 80.88 122 ARG A CA 1
ATOM 939 C C . ARG A 1 122 ? 2.349 -4.221 -18.785 1.00 80.88 122 ARG A C 1
ATOM 941 O O . ARG A 1 122 ? 1.657 -4.388 -17.782 1.00 80.88 122 ARG A O 1
ATOM 948 N N . ALA A 1 123 ? 1.851 -3.733 -19.921 1.00 83.50 123 ALA A N 1
ATOM 949 C CA . ALA A 1 123 ? 0.444 -3.360 -20.082 1.00 83.50 123 ALA A CA 1
ATOM 950 C C . ALA A 1 123 ? -0.498 -4.562 -19.894 1.00 83.50 123 ALA A C 1
ATOM 952 O O . ALA A 1 123 ? -1.541 -4.450 -19.240 1.00 83.50 123 ALA A O 1
ATOM 953 N N . GLU A 1 124 ? -0.106 -5.730 -20.403 1.00 84.12 124 GLU A N 1
ATOM 954 C CA . GLU A 1 124 ? -0.828 -6.980 -20.189 1.00 84.12 124 GLU A CA 1
ATOM 955 C C . GLU A 1 124 ? -0.841 -7.362 -18.705 1.00 84.12 124 GLU A C 1
ATOM 957 O O . GLU A 1 124 ? -1.902 -7.656 -18.156 1.00 84.12 124 GLU A O 1
ATOM 962 N N . THR A 1 125 ? 0.303 -7.272 -18.022 1.00 80.94 125 THR A N 1
ATOM 963 C CA . THR A 1 125 ? 0.407 -7.537 -16.578 1.00 80.94 125 THR A CA 1
ATOM 964 C C . THR A 1 125 ? -0.536 -6.639 -15.775 1.00 80.94 125 THR A C 1
ATOM 966 O O . THR A 1 125 ? -1.277 -7.131 -14.926 1.00 80.94 125 THR A O 1
ATOM 969 N N . ILE A 1 126 ? -0.558 -5.331 -16.060 1.00 82.44 126 ILE A N 1
ATOM 970 C CA . ILE A 1 126 ? -1.473 -4.372 -15.414 1.00 82.44 126 ILE A CA 1
ATOM 971 C C . ILE A 1 126 ? -2.926 -4.801 -15.627 1.00 82.44 126 ILE A C 1
ATOM 973 O O . ILE A 1 126 ? -3.687 -4.908 -14.665 1.00 82.44 126 ILE A O 1
ATOM 977 N N . THR A 1 127 ? -3.290 -5.108 -16.872 1.00 84.69 127 THR A N 1
ATOM 978 C CA . THR A 1 127 ? -4.651 -5.515 -17.241 1.00 84.69 127 THR A CA 1
ATOM 979 C C . THR A 1 127 ? -5.067 -6.794 -16.510 1.00 84.69 127 THR A C 1
ATOM 981 O O . THR A 1 127 ? -6.158 -6.868 -15.944 1.00 84.69 127 THR A O 1
ATOM 984 N N . GLN A 1 128 ? -4.189 -7.799 -16.462 1.00 82.06 128 GLN A N 1
ATOM 985 C CA . GLN A 1 128 ? -4.451 -9.061 -15.770 1.00 82.06 128 GLN A CA 1
ATOM 986 C C . GLN A 1 128 ? -4.616 -8.864 -14.256 1.00 82.06 128 GLN A C 1
AT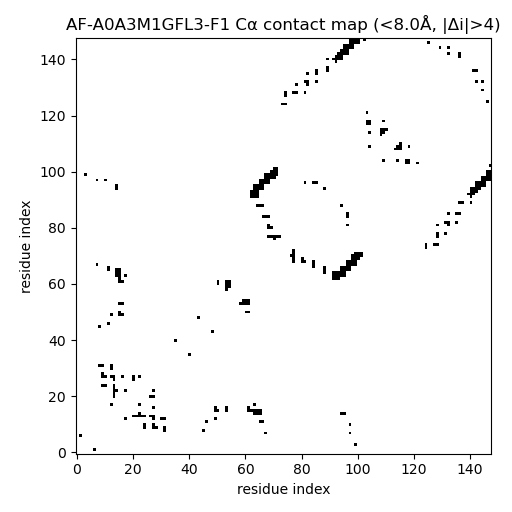OM 988 O O . GLN A 1 128 ? -5.512 -9.462 -13.654 1.00 82.06 128 GLN A O 1
ATOM 993 N N . LEU A 1 129 ? -3.794 -8.013 -13.635 1.00 80.38 129 LEU A N 1
ATOM 994 C CA . LEU A 1 129 ? -3.882 -7.713 -12.204 1.00 80.38 129 LEU A CA 1
ATOM 995 C C . LEU A 1 129 ? -5.146 -6.918 -11.864 1.00 80.38 129 LEU A C 1
ATOM 997 O O . LEU A 1 129 ? -5.828 -7.255 -10.899 1.00 80.38 129 LEU A O 1
ATOM 1001 N N . GLN A 1 130 ? -5.514 -5.929 -12.681 1.00 82.38 130 GLN A N 1
ATOM 1002 C CA . GLN A 1 130 ? -6.775 -5.197 -12.533 1.00 82.38 130 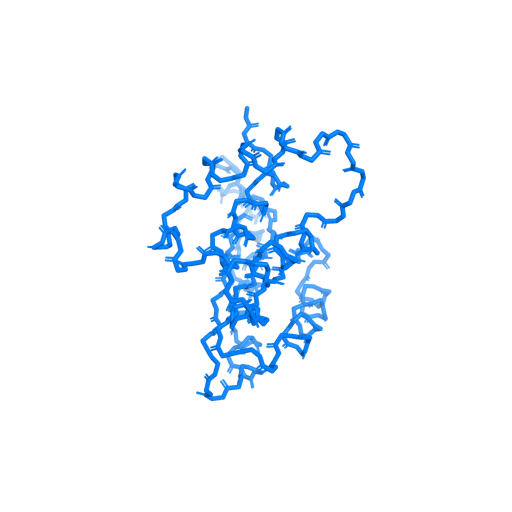GLN A CA 1
ATOM 1003 C C . GLN A 1 130 ? -7.985 -6.128 -12.677 1.00 82.38 130 GLN A C 1
ATOM 1005 O O . GLN A 1 130 ? -8.907 -6.074 -11.864 1.00 82.38 130 GLN A O 1
ATOM 1010 N N . ALA A 1 131 ? -7.967 -7.035 -13.656 1.00 83.25 131 ALA A N 1
ATOM 1011 C CA . ALA A 1 131 ? -9.031 -8.017 -13.834 1.00 83.25 131 ALA A CA 1
ATOM 1012 C C . ALA A 1 131 ? -9.126 -8.993 -12.649 1.00 83.25 131 ALA A C 1
ATOM 1014 O O . ALA A 1 131 ? -10.227 -9.318 -12.205 1.00 83.25 131 ALA A O 1
ATOM 1015 N N . ALA A 1 132 ? -7.993 -9.455 -12.109 1.00 79.75 132 ALA A N 1
ATOM 1016 C CA . ALA A 1 132 ? -7.975 -10.289 -10.910 1.00 79.75 132 ALA A CA 1
ATOM 1017 C C . ALA A 1 132 ? -8.528 -9.529 -9.694 1.00 79.75 132 ALA A C 1
ATOM 1019 O O . ALA A 1 132 ? -9.378 -10.056 -8.978 1.00 79.75 132 ALA A O 1
ATOM 1020 N N . ALA A 1 133 ? -8.109 -8.279 -9.500 1.00 77.38 133 ALA A N 1
ATOM 1021 C CA . ALA A 1 133 ? -8.622 -7.412 -8.448 1.00 77.38 133 ALA A CA 1
ATOM 1022 C C . ALA A 1 133 ? -10.144 -7.239 -8.541 1.00 77.38 133 ALA A C 1
ATOM 1024 O O . ALA A 1 133 ? -10.842 -7.485 -7.563 1.00 77.38 133 ALA A O 1
ATOM 1025 N N . ALA A 1 134 ? -10.670 -6.925 -9.726 1.00 79.25 134 ALA A N 1
ATOM 1026 C CA . ALA A 1 134 ? -12.104 -6.744 -9.942 1.00 79.25 134 ALA A CA 1
ATOM 1027 C C . ALA A 1 134 ? -12.926 -8.017 -9.672 1.00 79.25 134 ALA A C 1
ATOM 1029 O O . ALA A 1 134 ? -14.018 -7.936 -9.120 1.00 79.25 134 ALA A O 1
ATOM 1030 N N . ARG A 1 135 ? -12.405 -9.203 -10.021 1.00 79.88 135 ARG A N 1
ATOM 1031 C CA . ARG A 1 135 ? -13.096 -10.487 -9.780 1.00 79.88 135 AR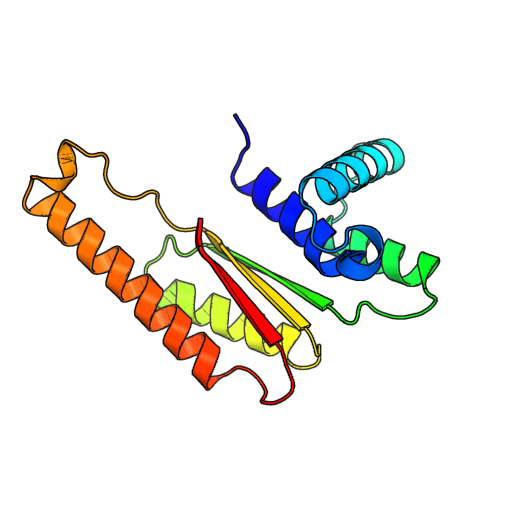G A CA 1
ATOM 1032 C C . ARG A 1 135 ? -13.134 -10.897 -8.311 1.00 79.88 135 ARG A C 1
ATOM 1034 O O . ARG A 1 135 ? -14.027 -11.638 -7.917 1.00 79.88 135 ARG A O 1
ATOM 1041 N N . HIS A 1 136 ? -12.130 -10.494 -7.538 1.00 75.50 136 HIS A N 1
ATOM 1042 C CA . HIS A 1 136 ? -11.949 -10.942 -6.157 1.00 75.50 136 HIS A CA 1
ATOM 1043 C C . HIS A 1 136 ? -12.260 -9.862 -5.116 1.00 75.50 136 HIS A C 1
ATOM 1045 O O . HIS A 1 136 ? -12.290 -10.172 -3.925 1.00 75.50 136 HIS A O 1
ATOM 1051 N N . ALA A 1 137 ? -12.506 -8.620 -5.538 1.00 72.94 137 ALA A N 1
ATOM 1052 C CA . ALA A 1 137 ? -13.021 -7.573 -4.671 1.00 72.94 137 ALA A CA 1
ATOM 1053 C C . ALA A 1 137 ? -14.411 -7.956 -4.147 1.00 72.94 137 ALA A C 1
ATOM 1055 O O . ALA A 1 137 ? -15.265 -8.453 -4.883 1.00 72.94 137 ALA A O 1
ATOM 1056 N N . HIS A 1 138 ? -14.649 -7.716 -2.860 1.00 69.88 138 HIS A N 1
ATOM 1057 C CA . HIS A 1 138 ? -15.969 -7.905 -2.283 1.00 69.88 138 HIS A CA 1
ATOM 1058 C C . HIS A 1 138 ? -16.916 -6.803 -2.812 1.00 69.88 138 HIS A C 1
ATOM 1060 O O . HIS A 1 138 ? -16.490 -5.653 -2.925 1.00 69.88 138 HIS A O 1
ATOM 1066 N N . PRO A 1 139 ? -18.208 -7.076 -3.082 1.00 67.06 139 PRO A N 1
ATOM 1067 C CA . PRO A 1 139 ? -19.121 -6.090 -3.685 1.00 67.06 139 PRO A CA 1
ATOM 1068 C C . PRO A 1 139 ? -19.290 -4.799 -2.871 1.00 67.06 139 PRO A C 1
ATOM 1070 O O . PRO A 1 139 ? -19.643 -3.756 -3.408 1.00 67.06 139 PRO A O 1
ATOM 1073 N N . LYS A 1 140 ? -19.056 -4.883 -1.556 1.00 64.81 140 LYS A N 1
ATOM 1074 C CA . LYS A 1 140 ? -19.120 -3.751 -0.617 1.00 64.81 140 LYS A CA 1
ATOM 1075 C C . LYS A 1 140 ? -17.755 -3.129 -0.303 1.00 64.81 140 LYS A C 1
ATOM 1077 O O . LYS A 1 140 ? -17.702 -2.208 0.504 1.00 64.81 140 LYS A O 1
ATOM 1082 N N . SER A 1 141 ? -16.666 -3.657 -0.865 1.00 68.12 141 SER A N 1
ATOM 1083 C CA . SER A 1 141 ? -15.316 -3.142 -0.632 1.00 68.12 141 SER A CA 1
ATOM 1084 C C . SER A 1 141 ? -14.865 -2.269 -1.796 1.00 68.12 141 SER A C 1
ATOM 1086 O O . SER A 1 141 ? -14.881 -2.717 -2.942 1.00 68.12 141 SER A O 1
ATOM 1088 N N . LEU A 1 142 ? -14.407 -1.056 -1.506 1.00 77.31 142 LEU A N 1
ATOM 1089 C CA . LEU A 1 142 ? -13.697 -0.229 -2.473 1.00 77.31 142 LEU A CA 1
ATOM 1090 C C . LEU A 1 142 ? -12.238 -0.691 -2.533 1.00 77.31 142 LEU A C 1
ATOM 1092 O O . LEU A 1 142 ? -11.495 -0.487 -1.573 1.00 77.31 142 LEU A O 1
ATOM 1096 N N . LEU A 1 143 ? -11.840 -1.320 -3.639 1.00 78.06 143 LEU A N 1
ATOM 1097 C CA . LEU A 1 143 ? -10.463 -1.750 -3.879 1.00 78.06 143 LEU A CA 1
ATOM 1098 C C . LEU A 1 143 ? -9.768 -0.786 -4.847 1.00 78.06 143 LEU A C 1
ATOM 1100 O O . LEU A 1 143 ? -10.094 -0.753 -6.033 1.00 78.06 143 LEU A O 1
ATOM 1104 N N . THR A 1 144 ? -8.777 -0.048 -4.353 1.00 79.38 144 THR A N 1
ATOM 1105 C CA . THR A 1 144 ? -7.942 0.847 -5.162 1.00 79.38 144 THR A CA 1
ATOM 1106 C C . THR A 1 144 ? -6.608 0.171 -5.441 1.00 79.38 144 THR A C 1
ATOM 1108 O O . THR A 1 144 ? -5.849 -0.092 -4.510 1.00 79.38 144 THR A O 1
ATOM 1111 N N . VAL A 1 145 ? -6.307 -0.105 -6.712 1.00 77.69 145 VAL A N 1
ATOM 1112 C CA . VAL A 1 145 ? -5.013 -0.666 -7.130 1.00 77.69 145 VAL A CA 1
ATOM 1113 C C . VAL A 1 145 ? -4.184 0.424 -7.797 1.00 77.69 145 VAL A C 1
ATOM 1115 O O . VAL A 1 145 ? -4.582 0.958 -8.831 1.00 77.69 145 VAL A O 1
ATOM 1118 N N . LEU A 1 146 ? -3.040 0.753 -7.202 1.00 79.69 146 LEU A N 1
ATOM 1119 C CA . LEU A 1 146 ? -2.125 1.776 -7.705 1.00 79.69 146 LEU A CA 1
ATOM 1120 C C . LEU A 1 146 ? -0.865 1.114 -8.262 1.00 79.69 146 LEU A C 1
ATOM 1122 O O . LEU A 1 146 ? -0.263 0.281 -7.590 1.00 79.69 146 LEU A O 1
ATOM 1126 N N . PHE A 1 147 ? -0.465 1.503 -9.472 1.00 78.38 147 PHE A N 1
ATOM 1127 C CA . PHE A 1 147 ? 0.747 1.022 -10.137 1.00 78.38 147 PHE A CA 1
ATOM 1128 C C . PHE A 1 147 ? 1.766 2.155 -10.219 1.00 78.38 147 PHE A C 1
ATOM 1130 O O . PHE A 1 147 ? 1.407 3.262 -10.628 1.00 78.38 147 PHE A O 1
ATOM 1137 N N . TYR A 1 148 ? 3.016 1.881 -9.850 1.00 70.38 148 TYR A N 1
ATOM 1138 C CA . TYR A 1 148 ? 4.099 2.866 -9.830 1.00 70.38 148 TYR A CA 1
ATOM 1139 C C . TYR A 1 148 ? 5.462 2.232 -10.112 1.00 70.38 148 TYR A C 1
ATOM 1141 O O . TYR A 1 148 ? 5.619 1.013 -9.852 1.00 70.38 148 TYR A O 1
#

Secondary structure (DSSP, 8-state):
---HHHHHHHHHHHHHTHHHHTT-HHHHHHHHHHHHHHHTT----HHHHHHHHHHHHHSS--SEEEEEEE-TT-HHHHHHHHHHHHHHHTTSSEEEEEEE-PPPPPHHHHTSHHHHHHHHHHHHHHHHHHHHHHHHS-TT-EEEEEE-

Mean predicted aligned error: 7.61 Å

Nearest PDB structures (foldseek):
  3oqj-assembly2_B  TM=5.356E-01  e=6.693E-01  Bacillus licheniformis DSM 13 = ATCC 14580
  3oqv-assembly1_A  TM=5.662E-01  e=1.537E+00  Streptomyces noursei
  3fg9-assembly3_E  TM=4.079E-01  e=2.068E+00  Lactiplantibacillus plantarum
  5b3g-assembly1_B  TM=4.288E-01  e=2.783E+00  Arabidopsis thaliana

Solvent-accessible surface area (backbone atoms only — not comparable to full-atom values): 8189 Å² total; per-residue (Å²): 133,88,48,75,66,54,53,52,52,33,52,43,42,19,41,50,40,29,93,79,27,76,66,32,62,68,51,13,44,54,51,48,53,52,48,48,66,74,57,51,92,60,88,64,60,62,70,60,51,52,45,51,50,41,24,70,76,67,79,40,78,58,57,32,26,72,42,80,42,67,36,77,76,39,60,69,51,30,41,54,48,47,51,50,46,45,62,75,32,56,91,26,51,29,30,42,39,40,36,41,46,77,77,77,63,54,78,81,44,42,77,38,76,67,26,42,48,53,47,50,53,48,54,49,36,52,52,54,48,53,52,51,48,64,74,68,49,48,96,77,33,49,73,46,79,46,78,85

Sequence (148 aa):
MTTRAQIARLHLVNSVLDHLTGHDLYLAAKLLEGIEAAVGNASENLGELVARLHHRLLGRAPEAGFAWCEAEAGPLFARAELLSAIRRNAPRPRTTILVAQPPPPPPWLRRTKRGRQAEAERAETITQLQAAAARHAHPKSLLTVLFY

Radius of gyration: 16.94 Å; Cα contacts (8 Å, |Δi|>4): 190; chains: 1; bounding box: 34×31×51 Å

pLDDT: mean 80.39, std 8.26, range [51.72, 92.5]